Protein AF-A0A2Z6N3V9-F1 (afdb_monomer_lite)

Secondary structure (DSSP, 8-state):
--S---EEETTGGGTTTTS---GGG--SEEE---TT------SB-TTS-B-TT-

Organism: Trifolium subterraneum (NCBI:txid3900)

pLDDT: mean 84.66, std 9.94, range [62.81, 96.44]

Foldseek 3Di:
DVDDPWDAQQQPPNPPVPDDDDPVVRHHDTDDDDPPDDDDDDQADPVGHGDPSD

Structure (mmCIF, N/CA/C/O backbone):
data_AF-A0A2Z6N3V9-F1
#
_entry.id   AF-A0A2Z6N3V9-F1
#
loop_
_atom_site.group_PDB
_atom_site.id
_atom_site.type_symbol
_atom_site.label_atom_id
_atom_site.label_alt_id
_atom_site.label_comp_id
_atom_site.label_asym_id
_atom_site.label_entity_id
_atom_site.label_seq_id
_atom_site.pdbx_PDB_ins_code
_atom_site.Cartn_x
_atom_site.Cartn_y
_atom_site.Cartn_z
_atom_site.occupancy
_atom_site.B_iso_or_equiv
_atom_site.auth_seq_id
_atom_site.auth_comp_id
_atom_site.auth_asym_id
_atom_site.auth_atom_id
_atom_site.pdbx_PDB_model_num
ATOM 1 N N . VAL A 1 1 ? -11.955 0.096 13.005 1.00 80.19 1 VAL A N 1
ATOM 2 C CA . VAL A 1 1 ? -12.024 -0.826 14.168 1.00 80.19 1 VAL A CA 1
ATOM 3 C C . VAL A 1 1 ? -11.587 -0.089 15.432 1.00 80.19 1 VAL A C 1
ATOM 5 O O . VAL A 1 1 ? -11.127 1.045 15.300 1.00 80.19 1 VAL A O 1
ATOM 8 N N . GLN A 1 2 ? -11.794 -0.654 16.627 1.00 83.50 2 GLN A N 1
ATOM 9 C CA . GLN A 1 2 ? -11.374 -0.007 17.882 1.00 83.50 2 GLN A CA 1
ATOM 10 C C . GLN A 1 2 ? -9.844 0.118 17.972 1.00 83.50 2 GLN A C 1
ATOM 12 O O . GLN A 1 2 ? -9.359 1.192 18.317 1.00 83.50 2 GLN A O 1
ATOM 17 N N . GLU A 1 3 ? -9.106 -0.904 17.538 1.00 88.88 3 GLU A N 1
ATOM 18 C CA . GLU A 1 3 ? -7.640 -0.928 17.495 1.00 88.88 3 GLU A CA 1
ATOM 19 C C . GLU A 1 3 ? -7.156 -1.833 16.347 1.00 88.88 3 GLU A C 1
ATOM 21 O O . GLU A 1 3 ? -7.863 -2.777 15.980 1.00 88.88 3 GLU A O 1
ATOM 26 N N . GLY A 1 4 ? -5.996 -1.514 15.764 1.00 87.38 4 GLY A N 1
ATOM 27 C CA . GLY A 1 4 ? -5.378 -2.267 14.670 1.00 87.38 4 GLY A CA 1
ATOM 28 C C . GLY A 1 4 ? -6.113 -2.181 13.324 1.00 87.38 4 GLY A C 1
ATOM 29 O O . GLY A 1 4 ? -6.974 -1.325 13.093 1.00 87.38 4 GLY A O 1
ATOM 30 N N . GLY A 1 5 ? -5.798 -3.125 12.432 1.00 89.94 5 GLY A N 1
ATOM 31 C CA . GLY A 1 5 ? -6.470 -3.304 11.140 1.00 89.94 5 GLY A CA 1
ATOM 32 C C . GLY A 1 5 ? -6.093 -2.276 10.072 1.00 89.94 5 GLY A C 1
ATOM 33 O O . GLY A 1 5 ? -6.826 -2.118 9.096 1.00 89.94 5 GLY A O 1
ATOM 34 N N . GLU A 1 6 ? -4.998 -1.547 10.264 1.00 91.75 6 GLU A N 1
ATOM 35 C CA . GLU A 1 6 ? -4.458 -0.621 9.281 1.00 91.75 6 GLU A CA 1
ATOM 36 C C . GLU A 1 6 ? -4.042 -1.350 7.997 1.00 91.75 6 GLU A C 1
ATOM 38 O O . GLU A 1 6 ? -3.444 -2.423 8.033 1.00 91.75 6 GLU A O 1
ATOM 43 N N . THR A 1 7 ? -4.316 -0.741 6.841 1.00 91.06 7 THR A N 1
ATOM 44 C CA . THR A 1 7 ? -3.578 -1.086 5.618 1.00 91.06 7 THR A CA 1
ATOM 45 C C . THR A 1 7 ? -2.280 -0.302 5.616 1.00 91.06 7 THR A C 1
ATOM 47 O O . THR A 1 7 ? -2.287 0.907 5.860 1.00 91.06 7 THR A O 1
ATOM 50 N N . MET A 1 8 ? -1.172 -0.987 5.374 1.00 88.69 8 MET A N 1
ATOM 51 C CA . MET A 1 8 ? 0.159 -0.459 5.609 1.00 88.69 8 MET A CA 1
ATOM 52 C C . MET A 1 8 ? 1.016 -0.555 4.354 1.00 88.69 8 MET A C 1
ATOM 54 O O . MET A 1 8 ? 1.030 -1.580 3.677 1.00 88.69 8 MET A O 1
ATOM 58 N N . PHE A 1 9 ? 1.757 0.514 4.091 1.00 88.62 9 PHE A N 1
ATOM 59 C CA . PHE A 1 9 ? 2.694 0.640 2.988 1.00 88.62 9 PHE A CA 1
ATOM 60 C C . PHE A 1 9 ? 4.084 0.948 3.567 1.00 88.62 9 PHE A C 1
ATOM 62 O O . PHE A 1 9 ? 4.423 2.119 3.778 1.00 88.62 9 PHE A O 1
ATOM 69 N N . PRO A 1 10 ? 4.874 -0.094 3.894 1.00 84.38 10 PRO A N 1
ATOM 70 C CA . PRO A 1 10 ? 6.125 0.051 4.645 1.00 84.38 10 PRO A CA 1
ATOM 71 C C . PRO A 1 10 ? 7.215 0.796 3.865 1.00 84.38 10 PRO A C 1
ATOM 73 O O . PRO A 1 10 ? 8.084 1.421 4.476 1.00 84.38 10 PRO A O 1
ATOM 76 N N . TYR A 1 11 ? 7.136 0.760 2.533 1.00 85.00 11 TYR A N 1
ATOM 77 C CA . TYR A 1 11 ? 8.145 1.300 1.623 1.00 85.00 11 TYR A CA 1
ATOM 78 C C . TYR A 1 11 ? 7.675 2.532 0.835 1.00 85.00 11 TYR A C 1
ATOM 80 O O . TYR A 1 11 ? 8.206 2.845 -0.231 1.00 85.00 11 TYR A O 1
ATOM 88 N N . GLU A 1 12 ? 6.659 3.239 1.337 1.00 78.62 12 GLU A N 1
ATOM 89 C CA . GLU A 1 12 ? 6.107 4.426 0.678 1.00 78.62 12 GLU A CA 1
ATOM 90 C C . GLU A 1 12 ? 7.214 5.426 0.293 1.00 78.62 12 GLU A C 1
ATOM 92 O O . GLU A 1 12 ? 8.114 5.717 1.085 1.00 78.62 12 GLU A O 1
ATOM 97 N N . ASN A 1 13 ? 7.189 5.881 -0.965 1.00 73.69 13 ASN A N 1
ATOM 98 C CA . ASN A 1 13 ? 8.171 6.797 -1.552 1.00 73.69 13 ASN A CA 1
ATOM 99 C C 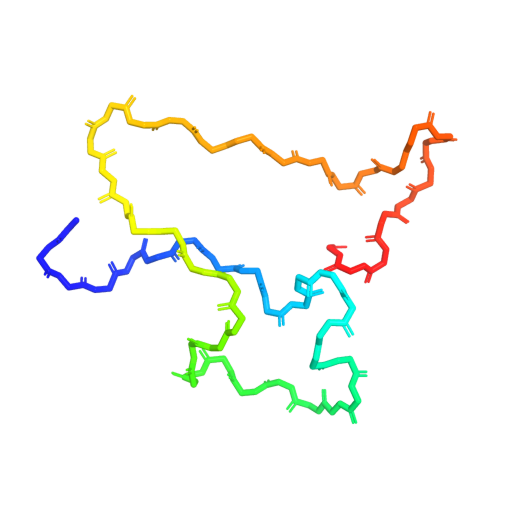. ASN A 1 13 ? 9.650 6.362 -1.395 1.00 73.69 13 ASN A C 1
ATOM 101 O O . ASN A 1 13 ? 10.547 7.197 -1.272 1.00 73.69 13 ASN A O 1
ATOM 105 N N . GLY A 1 14 ? 9.920 5.053 -1.371 1.00 69.69 14 GLY A N 1
ATOM 106 C CA . GLY A 1 14 ? 11.278 4.516 -1.228 1.00 69.69 14 GLY A CA 1
ATOM 107 C C . GLY A 1 14 ? 11.832 4.558 0.200 1.00 69.69 14 GLY A C 1
ATOM 108 O O . GLY A 1 14 ? 13.031 4.356 0.408 1.00 69.69 14 GLY A O 1
ATOM 109 N N . SER A 1 15 ? 10.983 4.824 1.195 1.00 71.25 15 SER A N 1
ATOM 110 C CA . SER A 1 15 ? 11.362 4.742 2.607 1.00 71.25 15 SER A CA 1
ATOM 111 C C . SER A 1 15 ? 11.684 3.299 3.021 1.00 71.25 15 SER A C 1
ATOM 113 O O . SER A 1 15 ? 11.209 2.343 2.418 1.00 71.25 15 SER A O 1
ATOM 115 N N . ASN A 1 16 ? 12.528 3.129 4.045 1.00 67.81 16 ASN A N 1
ATOM 116 C CA . ASN A 1 16 ? 12.817 1.838 4.694 1.00 67.81 16 ASN A CA 1
ATOM 117 C C . ASN A 1 16 ? 13.320 0.699 3.772 1.00 67.81 16 ASN A C 1
ATOM 119 O O . ASN A 1 16 ? 13.296 -0.464 4.162 1.00 67.81 16 ASN A O 1
ATOM 123 N N . MET A 1 17 ? 13.821 1.008 2.569 1.00 69.00 17 MET A N 1
ATOM 124 C CA . MET A 1 17 ? 14.333 0.021 1.598 1.00 69.00 17 MET A CA 1
ATOM 125 C C . MET A 1 17 ? 15.697 -0.597 1.960 1.00 69.00 17 MET A C 1
ATOM 127 O O . MET A 1 17 ? 16.226 -1.426 1.224 1.00 69.00 17 MET A O 1
ATOM 131 N N . ASN A 1 18 ? 16.313 -0.164 3.059 1.00 66.75 18 ASN A N 1
ATOM 132 C CA . ASN A 1 18 ? 17.695 -0.472 3.427 1.00 66.75 18 ASN A CA 1
ATOM 133 C C . ASN A 1 18 ? 17.851 -1.625 4.438 1.00 66.75 18 ASN A C 1
ATOM 135 O O . ASN A 1 18 ? 18.970 -1.859 4.895 1.00 66.75 18 ASN A O 1
ATOM 139 N N . GLY A 1 19 ? 16.787 -2.350 4.800 1.00 63.91 19 GLY A N 1
ATOM 140 C CA . GLY A 1 19 ? 16.876 -3.386 5.831 1.00 63.91 19 GLY A CA 1
ATOM 141 C C . GLY A 1 19 ? 15.740 -4.406 5.843 1.00 63.91 19 GLY A C 1
ATOM 142 O O . GLY A 1 19 ? 14.761 -4.297 5.108 1.00 63.91 19 GLY A O 1
ATOM 143 N N . ASN A 1 20 ? 15.905 -5.415 6.704 1.00 67.06 20 ASN A N 1
ATOM 144 C CA . ASN A 1 20 ? 14.868 -6.390 7.022 1.00 67.06 20 ASN A CA 1
ATOM 145 C C . ASN A 1 20 ? 13.762 -5.662 7.80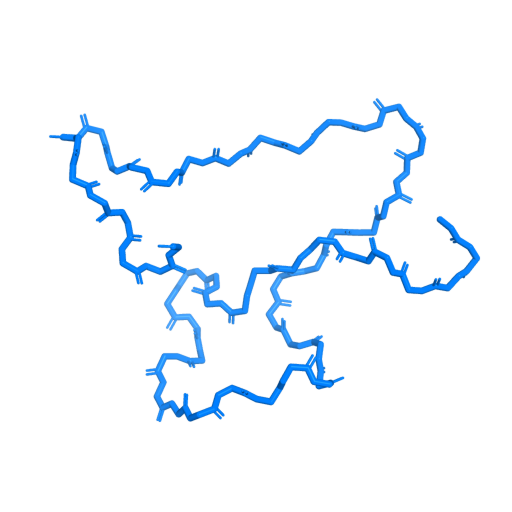0 1.00 67.06 20 ASN A C 1
ATOM 147 O O . ASN A 1 20 ? 14.040 -5.055 8.832 1.00 67.06 20 ASN A O 1
ATOM 151 N N . TYR A 1 21 ? 12.542 -5.674 7.276 1.00 71.12 21 TYR A N 1
ATOM 152 C CA . TYR A 1 21 ? 11.399 -4.996 7.882 1.00 71.12 21 TYR A CA 1
ATOM 153 C C . TYR A 1 21 ? 10.787 -5.884 8.973 1.00 71.12 21 TYR A C 1
ATOM 155 O O . TYR A 1 21 ? 10.446 -7.038 8.709 1.00 71.12 21 TYR A O 1
ATOM 163 N N . ASP A 1 22 ? 10.667 -5.347 10.189 1.00 77.12 22 ASP A N 1
ATOM 164 C CA . ASP A 1 22 ? 9.890 -5.968 11.259 1.00 77.12 22 ASP A CA 1
ATOM 165 C C . ASP A 1 22 ? 8.412 -5.602 11.081 1.00 77.12 22 ASP A C 1
ATOM 167 O O . ASP A 1 22 ? 8.020 -4.434 11.172 1.00 77.12 22 ASP A O 1
ATOM 171 N N . PHE A 1 23 ? 7.586 -6.606 10.790 1.00 74.69 23 PHE A N 1
ATOM 172 C CA . PHE A 1 23 ? 6.168 -6.386 10.540 1.00 74.69 23 PHE A CA 1
ATOM 173 C C . PHE A 1 23 ? 5.386 -5.972 11.786 1.00 74.69 23 PHE A C 1
ATOM 175 O O . PHE A 1 23 ? 4.315 -5.375 11.656 1.00 74.69 23 PHE A O 1
ATOM 182 N N . GLU A 1 24 ? 5.925 -6.223 12.979 1.00 80.38 24 GLU A N 1
ATOM 183 C CA . GLU A 1 24 ? 5.305 -5.832 14.243 1.00 80.38 24 GLU A CA 1
ATOM 184 C C . GLU A 1 24 ? 5.433 -4.320 14.496 1.00 80.38 24 GLU A C 1
ATOM 186 O O . GLU A 1 24 ? 4.537 -3.715 15.089 1.00 80.38 24 GLU A O 1
ATOM 191 N N . ASP A 1 25 ? 6.465 -3.670 13.945 1.00 80.56 25 ASP A N 1
ATOM 192 C CA . ASP A 1 25 ? 6.750 -2.249 14.184 1.00 80.56 25 ASP A CA 1
ATOM 193 C C . ASP A 1 25 ? 5.744 -1.286 13.532 1.00 80.56 25 ASP A C 1
ATOM 195 O O . ASP A 1 25 ? 5.706 -0.098 13.870 1.00 80.56 25 ASP A O 1
ATOM 199 N N . CYS A 1 26 ? 4.912 -1.758 12.594 1.00 77.12 26 CYS A N 1
ATOM 200 C CA . CYS A 1 26 ? 3.870 -0.946 11.956 1.00 77.12 26 CYS A CA 1
ATOM 201 C C . CYS A 1 26 ? 4.384 0.444 11.466 1.00 77.12 26 CYS A C 1
ATOM 203 O O . CYS A 1 26 ? 3.773 1.479 11.753 1.00 77.12 26 CYS A O 1
ATOM 205 N N . ILE A 1 27 ? 5.513 0.476 10.739 1.00 79.31 27 ILE A N 1
ATOM 206 C CA . ILE A 1 27 ? 6.161 1.657 10.115 1.00 79.31 27 ILE A CA 1
ATOM 207 C C . ILE A 1 27 ? 5.595 2.125 8.743 1.00 79.31 27 ILE A C 1
ATOM 209 O O . ILE A 1 27 ? 4.763 1.494 8.108 1.00 79.31 27 ILE A O 1
ATOM 213 N N . GLY A 1 28 ? 6.063 3.260 8.222 1.00 83.06 28 GLY A N 1
ATOM 214 C CA . GLY A 1 28 ? 5.632 3.754 6.903 1.00 83.06 28 GLY A CA 1
ATOM 215 C C . GLY A 1 28 ? 4.203 4.316 6.887 1.00 83.06 28 GLY A C 1
ATOM 216 O O . GLY A 1 28 ? 3.672 4.758 7.915 1.00 83.06 28 GLY A O 1
ATOM 217 N N . LEU A 1 29 ? 3.582 4.354 5.705 1.00 87.94 29 LEU A N 1
ATOM 218 C CA . LEU A 1 29 ? 2.240 4.916 5.540 1.00 87.94 29 LEU A CA 1
ATOM 219 C C . LEU A 1 29 ? 1.187 3.926 6.051 1.00 87.94 29 LEU A C 1
ATOM 221 O O . LEU A 1 29 ? 1.146 2.771 5.640 1.00 87.94 29 LEU A O 1
ATOM 225 N N . ARG A 1 30 ? 0.299 4.399 6.929 1.00 88.88 30 ARG A N 1
ATOM 226 C CA . ARG A 1 30 ? -0.769 3.600 7.541 1.00 88.88 30 ARG A CA 1
ATOM 227 C C . ARG A 1 30 ? -2.124 4.232 7.303 1.00 88.88 30 ARG A C 1
ATOM 229 O O . ARG A 1 30 ? -2.338 5.401 7.625 1.00 88.88 30 ARG A O 1
ATOM 236 N N . ILE A 1 31 ? -3.057 3.432 6.812 1.00 91.62 31 ILE A N 1
ATOM 237 C CA . ILE A 1 31 ? -4.430 3.840 6.552 1.00 91.62 31 ILE A CA 1
ATOM 238 C C . ILE A 1 31 ? -5.343 3.147 7.557 1.00 91.62 31 ILE A C 1
ATOM 240 O O . ILE A 1 31 ? -5.538 1.933 7.511 1.00 91.62 31 ILE A O 1
ATOM 244 N N . LYS A 1 32 ? -5.917 3.931 8.477 1.00 93.44 32 LYS A N 1
ATOM 245 C CA . LYS A 1 32 ? -6.863 3.422 9.476 1.00 93.44 32 LYS A CA 1
ATOM 246 C C . LYS A 1 32 ? -8.193 3.062 8.804 1.00 93.44 32 LYS A C 1
ATOM 248 O O . LYS A 1 32 ? -8.780 3.934 8.161 1.00 93.44 32 LYS A O 1
ATOM 253 N N . PRO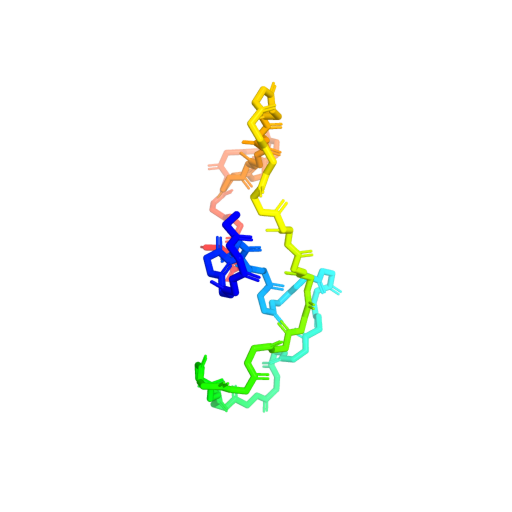 A 1 33 ? -8.732 1.847 9.004 1.00 94.19 33 PRO A N 1
ATOM 254 C CA . PRO A 1 33 ? -9.968 1.431 8.357 1.00 94.19 33 PRO A CA 1
ATOM 255 C C . PRO A 1 33 ? -11.161 2.227 8.891 1.00 94.19 33 PRO A C 1
ATOM 257 O O . PRO A 1 33 ? -11.439 2.250 10.100 1.00 94.19 33 PRO A O 1
ATOM 260 N N . ARG A 1 34 ? -11.902 2.841 7.968 1.00 95.12 34 ARG A N 1
ATOM 261 C CA . ARG A 1 34 ? -13.132 3.589 8.235 1.00 95.12 34 ARG A CA 1
ATOM 262 C C . ARG A 1 34 ? -14.242 3.061 7.343 1.00 95.12 34 ARG A C 1
ATOM 264 O O . ARG A 1 34 ? -14.051 2.813 6.157 1.00 95.12 34 ARG A O 1
ATOM 271 N N . LYS A 1 35 ? -15.415 2.846 7.9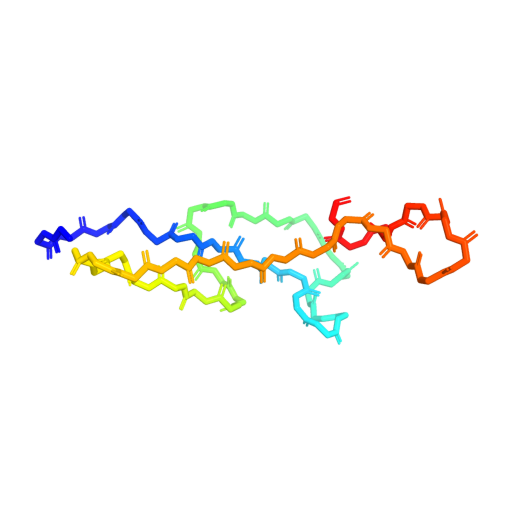36 1.00 94.56 35 LYS A N 1
ATOM 272 C CA . LYS A 1 35 ? -16.566 2.316 7.206 1.00 94.56 35 LYS A CA 1
ATOM 273 C C . LYS A 1 35 ? -16.982 3.320 6.128 1.00 94.56 35 LYS A C 1
ATOM 275 O O . LYS A 1 35 ? -17.342 4.440 6.468 1.00 94.56 35 LYS A O 1
ATOM 280 N N . GLY A 1 36 ? -16.991 2.872 4.875 1.00 96.44 36 GLY A N 1
ATOM 281 C CA . GLY A 1 36 ? -17.366 3.683 3.714 1.00 96.44 36 GLY A CA 1
ATOM 282 C C . GLY A 1 36 ? -16.183 4.182 2.883 1.00 96.44 36 GLY A C 1
ATOM 283 O O . GLY A 1 36 ? -16.407 4.588 1.747 1.00 96.44 36 GLY A O 1
ATOM 284 N N . ASP A 1 37 ? -14.952 4.095 3.393 1.00 95.81 37 ASP A N 1
ATOM 285 C CA . ASP A 1 37 ? -13.757 4.481 2.640 1.00 95.81 37 ASP A CA 1
ATOM 286 C C . ASP A 1 37 ? -13.337 3.362 1.673 1.00 95.81 37 ASP A C 1
ATOM 288 O O . ASP A 1 37 ? -13.452 2.172 1.980 1.00 95.81 37 ASP A O 1
ATOM 292 N N . GLY A 1 38 ? -12.818 3.755 0.507 1.00 94.88 38 GLY A N 1
ATOM 293 C CA . GLY A 1 38 ? -12.164 2.869 -0.452 1.00 94.88 38 GLY A CA 1
ATOM 294 C C . GLY A 1 38 ? -10.705 3.275 -0.630 1.00 94.88 38 GLY A C 1
ATOM 295 O O . GLY A 1 38 ? -10.410 4.456 -0.801 1.00 94.88 38 GLY A O 1
ATOM 296 N N . LEU A 1 39 ? -9.798 2.300 -0.594 1.00 94.94 39 LEU A N 1
ATOM 297 C CA . LEU A 1 39 ? -8.372 2.509 -0.827 1.00 94.94 39 LEU A CA 1
ATOM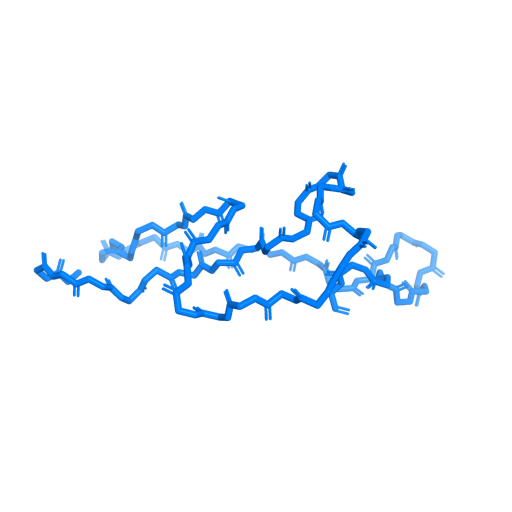 298 C C . LEU A 1 39 ? -8.007 1.958 -2.207 1.00 94.94 39 LEU A C 1
ATOM 300 O O . LEU A 1 39 ? -8.184 0.769 -2.462 1.00 94.94 39 LEU A O 1
ATOM 304 N N . LEU A 1 40 ? -7.515 2.829 -3.087 1.00 94.75 40 LEU A N 1
ATOM 305 C CA . LEU A 1 40 ? -7.040 2.472 -4.421 1.00 94.75 40 LEU A CA 1
ATOM 306 C C . LEU A 1 40 ? -5.528 2.682 -4.487 1.00 94.75 40 LEU A C 1
ATOM 308 O O . LEU A 1 40 ? -5.040 3.770 -4.189 1.00 94.75 40 LEU A O 1
ATOM 312 N N . PHE A 1 41 ? -4.811 1.649 -4.914 1.00 92.12 41 PHE A N 1
ATOM 313 C CA . PHE A 1 41 ? -3.382 1.685 -5.201 1.00 92.12 41 PHE A CA 1
ATOM 314 C C . PHE A 1 41 ? -3.100 0.864 -6.463 1.00 92.12 41 PHE A C 1
ATOM 316 O O . PHE A 1 41 ? -3.919 0.037 -6.870 1.00 92.12 41 PHE A O 1
ATOM 323 N N . TYR A 1 42 ? -1.955 1.115 -7.090 1.00 92.38 42 TYR A N 1
ATOM 324 C CA . TYR A 1 42 ? -1.520 0.419 -8.296 1.00 92.38 42 TYR A CA 1
ATOM 325 C C . TYR A 1 42 ? -0.243 -0.356 -7.989 1.00 92.38 42 TYR A C 1
ATOM 327 O O . TYR A 1 42 ? 0.705 0.222 -7.475 1.00 92.38 42 TYR A O 1
ATOM 335 N N . SER A 1 43 ? -0.208 -1.639 -8.346 1.00 91.81 43 SER A N 1
ATOM 336 C CA . SER A 1 43 ? 0.999 -2.480 -8.249 1.00 91.81 43 SER A CA 1
ATOM 337 C C . SER A 1 43 ? 1.851 -2.450 -9.525 1.00 91.81 43 SER A C 1
ATOM 339 O O . SER A 1 43 ? 2.813 -3.203 -9.654 1.00 91.81 43 SER A O 1
ATOM 341 N N . LEU A 1 44 ? 1.465 -1.628 -10.506 1.00 94.00 44 LEU A N 1
ATOM 342 C CA . LEU A 1 44 ? 2.132 -1.498 -11.797 1.00 94.00 44 LEU A CA 1
ATOM 343 C C . LEU A 1 44 ? 2.418 -0.028 -12.090 1.00 94.00 44 LEU A C 1
ATOM 345 O O . LEU A 1 44 ? 1.573 0.843 -11.867 1.00 94.00 44 LEU A O 1
ATOM 349 N N . PHE A 1 45 ? 3.571 0.224 -12.695 1.00 91.75 45 PHE A N 1
ATOM 350 C CA . PHE A 1 45 ? 3.865 1.499 -13.331 1.00 91.75 45 PHE A CA 1
ATOM 351 C C . PHE A 1 45 ? 3.015 1.696 -14.601 1.00 91.75 45 PHE A C 1
ATOM 353 O O . PHE A 1 45 ? 2.535 0.722 -15.189 1.00 91.75 45 PHE A O 1
ATOM 360 N N . PRO A 1 46 ? 2.872 2.936 -15.112 1.00 95.88 46 PRO A N 1
ATOM 361 C CA . PRO A 1 46 ? 2.115 3.204 -16.342 1.00 95.88 46 PRO A CA 1
ATOM 362 C C . PRO A 1 46 ? 2.614 2.451 -17.588 1.00 95.88 46 PRO A C 1
ATOM 364 O O . PRO A 1 46 ? 1.874 2.297 -18.554 1.00 95.88 46 PRO A O 1
ATOM 367 N N . ASN A 1 47 ? 3.864 1.982 -17.575 1.00 96.12 47 ASN A N 1
ATOM 368 C CA . ASN A 1 47 ? 4.465 1.157 -18.628 1.00 96.12 47 ASN A CA 1
ATOM 369 C C . ASN A 1 47 ? 4.173 -0.357 -18.471 1.00 96.12 47 ASN A C 1
ATOM 371 O O . ASN A 1 47 ? 4.680 -1.152 -19.259 1.00 96.12 47 ASN A O 1
ATOM 375 N N . GLY A 1 48 ? 3.400 -0.762 -17.458 1.00 94.94 48 GLY A N 1
ATOM 376 C CA . GLY A 1 48 ? 3.008 -2.148 -17.193 1.00 94.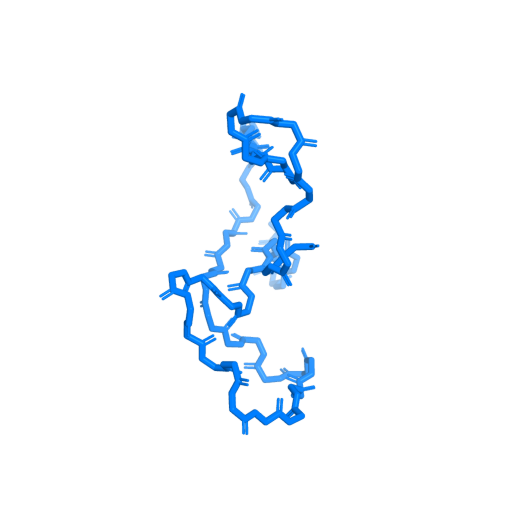94 48 GLY A CA 1
ATOM 377 C C . GLY A 1 48 ? 4.028 -2.991 -16.423 1.00 94.94 48 GLY A C 1
ATOM 378 O O . GLY A 1 48 ? 3.761 -4.165 -16.179 1.00 94.94 48 GLY A O 1
ATOM 379 N N . THR A 1 49 ? 5.180 -2.439 -16.028 1.00 95.50 49 THR A N 1
ATOM 380 C CA . THR A 1 49 ? 6.140 -3.166 -15.180 1.00 95.50 49 THR A CA 1
ATOM 381 C C . THR A 1 49 ? 5.710 -3.137 -13.716 1.00 95.50 49 THR A C 1
ATOM 383 O O . THR A 1 49 ? 5.120 -2.150 -13.276 1.00 95.50 49 THR A O 1
ATOM 386 N N . ILE A 1 50 ? 6.024 -4.200 -12.970 1.00 91.88 50 ILE A N 1
ATOM 387 C CA . ILE A 1 50 ? 5.746 -4.308 -11.530 1.00 91.88 50 ILE A CA 1
ATOM 388 C C . ILE A 1 50 ? 6.448 -3.172 -10.783 1.00 91.88 50 ILE A C 1
ATOM 390 O O . ILE A 1 50 ? 7.625 -2.908 -11.040 1.00 91.88 50 ILE A O 1
ATOM 394 N N . ASP A 1 51 ? 5.722 -2.512 -9.882 1.00 87.81 51 ASP A N 1
ATOM 395 C CA . ASP A 1 51 ? 6.320 -1.603 -8.909 1.00 87.81 51 ASP A CA 1
ATOM 396 C C . ASP A 1 51 ? 7.057 -2.439 -7.849 1.00 87.81 51 ASP A C 1
ATOM 398 O O . ASP A 1 51 ? 6.396 -3.128 -7.084 1.00 87.81 51 ASP A O 1
ATOM 402 N N . PRO A 1 52 ? 8.405 -2.434 -7.790 1.00 78.81 52 PRO A N 1
ATOM 403 C CA . PRO A 1 52 ? 9.173 -3.308 -6.897 1.00 78.81 52 PRO A CA 1
ATOM 404 C C . PRO A 1 52 ? 9.002 -2.970 -5.411 1.00 78.81 52 PRO A C 1
ATOM 406 O O . PRO A 1 52 ? 9.512 -3.683 -4.551 1.00 78.81 52 PRO A O 1
ATOM 409 N N . VAL A 1 53 ? 8.339 -1.854 -5.116 1.00 72.94 53 VAL A N 1
ATOM 410 C CA . VAL A 1 53 ? 7.988 -1.404 -3.770 1.00 72.94 53 VAL A CA 1
ATOM 411 C C . VAL A 1 53 ? 6.711 -2.098 -3.261 1.00 72.94 53 VAL A C 1
ATOM 413 O O . VAL A 1 53 ? 6.390 -1.991 -2.074 1.00 72.94 53 VAL A O 1
ATOM 416 N N . TYR A 1 54 ? 6.012 -2.831 -4.141 1.00 62.81 54 TYR A N 1
ATOM 417 C CA . TYR A 1 54 ? 4.739 -3.515 -3.911 1.00 62.81 54 TYR A CA 1
ATOM 418 C C . TYR A 1 54 ? 4.735 -4.988 -4.332 1.00 62.81 54 TYR A C 1
ATOM 420 O O . TYR A 1 54 ? 5.412 -5.358 -5.316 1.00 62.81 54 TYR A O 1
#

Radius of gyration: 13.1 Å; chains: 1; bounding box: 35×13×36 Å

Sequence (54 aa):
VQEGGETMFPYENGSNMNGNYDFEDCIGLRIKPRKGDGLLFYSLFPNGTIDPVY